Protein AF-A0A1B6I726-F1 (afdb_monomer)

Structure (mmCIF, N/CA/C/O backbone):
data_AF-A0A1B6I726-F1
#
_entry.id   AF-A0A1B6I726-F1
#
loop_
_atom_site.group_PDB
_atom_site.id
_atom_site.type_symbol
_atom_site.label_atom_id
_atom_site.label_alt_id
_atom_site.label_comp_id
_atom_site.label_asym_id
_atom_site.label_entity_id
_atom_site.label_seq_id
_atom_site.pdbx_PDB_ins_code
_atom_site.Cartn_x
_atom_site.Cartn_y
_atom_site.Cartn_z
_atom_site.occupancy
_atom_site.B_iso_or_equiv
_atom_site.auth_seq_id
_atom_site.auth_comp_id
_atom_site.auth_asym_id
_atom_site.auth_atom_id
_atom_site.pdbx_PDB_model_num
ATOM 1 N N . MET A 1 1 ? 13.422 53.613 -62.970 1.00 37.78 1 MET A N 1
ATOM 2 C CA . MET A 1 1 ? 13.928 52.302 -62.512 1.00 37.78 1 MET A CA 1
ATOM 3 C C . MET A 1 1 ? 12.951 51.238 -62.999 1.00 37.78 1 MET A C 1
ATOM 5 O O . MET A 1 1 ? 11.753 51.449 -62.898 1.00 37.78 1 MET A O 1
ATOM 9 N N . THR A 1 2 ? 13.475 50.198 -63.644 1.00 43.19 2 THR A N 1
ATOM 10 C CA . THR A 1 2 ? 12.812 49.002 -64.209 1.00 43.19 2 THR A CA 1
ATOM 11 C C . THR A 1 2 ? 12.162 48.097 -63.138 1.00 43.19 2 THR A C 1
ATOM 13 O O . THR A 1 2 ? 12.660 48.119 -62.015 1.00 43.19 2 THR A O 1
ATOM 16 N N . PRO A 1 3 ? 11.254 47.149 -63.476 1.00 47.97 3 PRO A N 1
ATOM 17 C CA . PRO A 1 3 ? 10.292 47.136 -64.588 1.00 47.97 3 PRO A CA 1
ATOM 18 C C . PRO A 1 3 ? 8.945 46.443 -64.160 1.00 47.97 3 PRO A C 1
ATOM 20 O O . PRO A 1 3 ? 8.501 46.706 -63.045 1.00 47.97 3 PRO A O 1
ATOM 23 N N . PRO A 1 4 ? 8.221 45.648 -64.987 1.00 51.38 4 PRO A N 1
ATOM 24 C CA . PRO A 1 4 ? 6.766 45.731 -65.125 1.00 51.38 4 PRO A CA 1
ATOM 25 C C . PRO A 1 4 ? 6.082 44.405 -64.698 1.00 51.38 4 PRO A C 1
ATOM 27 O O . PRO A 1 4 ? 6.749 43.408 -64.444 1.00 51.38 4 PRO A O 1
ATOM 30 N N . ASN A 1 5 ? 4.751 44.345 -64.674 1.00 36.31 5 ASN A N 1
ATOM 31 C CA . ASN A 1 5 ? 4.028 43.325 -65.447 1.00 36.31 5 ASN A CA 1
ATOM 32 C C . ASN A 1 5 ? 2.531 43.649 -65.505 1.00 36.31 5 ASN A C 1
ATOM 34 O O . ASN A 1 5 ? 1.903 43.982 -64.502 1.00 36.31 5 ASN A O 1
ATOM 38 N N . SER A 1 6 ? 1.991 43.562 -66.713 1.00 47.12 6 SER A N 1
ATOM 39 C CA . SER A 1 6 ? 0.571 43.661 -67.068 1.00 47.12 6 SER A CA 1
ATOM 40 C C . SER A 1 6 ? -0.028 42.227 -67.169 1.00 47.12 6 SER A C 1
ATOM 42 O O . SER A 1 6 ? 0.636 41.288 -66.737 1.00 47.12 6 SER A O 1
ATOM 44 N N . PRO A 1 7 ? -1.173 41.972 -67.839 1.00 55.28 7 PRO A N 1
ATOM 45 C CA . PRO A 1 7 ? -2.567 42.274 -67.473 1.00 55.28 7 PRO A CA 1
ATOM 46 C C . PRO A 1 7 ? -3.507 41.033 -67.636 1.00 55.28 7 PRO A C 1
ATOM 48 O O . PRO A 1 7 ? -3.041 39.917 -67.824 1.00 55.28 7 PRO A O 1
ATOM 51 N N . GLN A 1 8 ? -4.830 41.283 -67.662 1.00 33.53 8 GLN A N 1
ATOM 52 C CA . GLN A 1 8 ? -5.939 40.469 -68.226 1.00 33.53 8 GLN A CA 1
ATOM 53 C C . GLN A 1 8 ? -6.556 39.386 -67.319 1.00 33.53 8 GLN A C 1
ATOM 55 O O . GLN A 1 8 ? -5.941 38.385 -66.991 1.00 33.53 8 GLN A O 1
ATOM 60 N N . SER A 1 9 ? -7.745 39.622 -66.756 1.00 37.09 9 SER A N 1
ATOM 61 C CA . SER A 1 9 ? -9.095 39.576 -67.366 1.00 37.09 9 SER A CA 1
ATOM 62 C C . SER A 1 9 ? -9.774 38.224 -67.134 1.00 37.09 9 SER A C 1
ATOM 64 O O . SER A 1 9 ? -9.362 37.202 -67.661 1.00 37.09 9 SER A O 1
ATOM 66 N N . SER A 1 10 ? -10.835 38.293 -66.327 1.00 49.72 10 SER A N 1
ATOM 67 C CA . SER A 1 10 ? -12.138 37.631 -66.456 1.00 49.72 10 SER A CA 1
ATOM 68 C C . SER A 1 10 ? -12.229 36.396 -67.360 1.00 49.72 10 SER A C 1
ATOM 70 O O . SER A 1 10 ? -12.026 36.517 -68.561 1.00 49.72 10 SER A O 1
ATOM 72 N N . VAL A 1 11 ? -12.722 35.275 -66.818 1.00 36.88 11 VAL A N 1
ATOM 73 C CA . VAL A 1 11 ? -13.874 34.526 -67.365 1.00 36.88 11 VAL A CA 1
ATOM 74 C C . VAL A 1 11 ? -14.276 33.403 -66.394 1.00 36.88 11 VAL A C 1
ATOM 76 O O . VAL A 1 11 ? -13.484 32.557 -65.991 1.00 36.88 11 VAL A O 1
ATOM 79 N N . THR A 1 12 ? -15.550 33.434 -66.014 1.00 44.91 12 THR A N 1
ATOM 80 C CA . THR A 1 12 ? -16.319 32.379 -65.351 1.00 44.91 12 THR A CA 1
ATOM 81 C C . THR A 1 12 ? -16.358 31.108 -66.193 1.00 44.91 12 THR A C 1
ATOM 83 O O . THR A 1 12 ? -16.853 31.185 -67.303 1.00 44.91 12 THR A O 1
ATOM 86 N N . HIS A 1 13 ? -16.012 29.940 -65.641 1.00 35.59 13 HIS A N 1
ATOM 87 C CA . HIS A 1 13 ? -16.625 28.660 -66.029 1.00 35.59 13 HIS A CA 1
ATOM 88 C C . HIS A 1 13 ? -16.604 27.675 -64.846 1.00 35.59 13 HIS A C 1
ATOM 90 O O . HIS A 1 13 ? -15.553 27.346 -64.302 1.00 35.59 13 HIS A O 1
ATOM 96 N N . LYS A 1 14 ? -17.794 27.216 -64.438 1.00 43.97 14 LYS A N 1
ATOM 97 C CA . LYS A 1 14 ? -17.998 26.109 -63.492 1.00 43.97 14 LYS A CA 1
ATOM 98 C C . LYS A 1 14 ? -17.631 24.776 -64.159 1.00 43.97 14 LYS A C 1
ATOM 100 O O . LYS A 1 14 ? -18.095 24.549 -65.275 1.00 43.97 14 LYS A O 1
ATOM 105 N N . PRO A 1 15 ? -16.990 23.837 -63.448 1.00 42.06 15 PRO A N 1
ATOM 106 C CA . PRO A 1 15 ? -17.176 22.418 -63.698 1.00 42.06 15 PRO A CA 1
ATOM 107 C C . PRO A 1 15 ? -18.104 21.836 -62.628 1.00 42.06 15 PRO A C 1
ATOM 109 O O . PRO A 1 15 ? -17.822 21.862 -61.431 1.00 42.06 15 PRO A O 1
ATOM 112 N N . SER A 1 16 ? -19.241 21.325 -63.085 1.00 45.72 16 SER A N 1
ATOM 113 C CA . SER A 1 16 ? -20.146 20.471 -62.325 1.00 45.72 16 SER A CA 1
ATOM 114 C C . SER A 1 16 ? -19.428 19.160 -61.994 1.00 45.72 16 SER A C 1
ATOM 116 O O . SER A 1 16 ? -19.162 18.374 -62.900 1.00 45.72 16 SER A O 1
ATOM 118 N N . TYR A 1 17 ? -19.126 18.902 -60.722 1.00 35.41 17 TYR A N 1
ATOM 119 C CA . TYR A 1 17 ? -18.678 17.578 -60.287 1.00 35.41 17 TYR A CA 1
ATOM 120 C C . TYR A 1 17 ? -19.871 16.781 -59.768 1.00 35.41 17 TYR A C 1
ATOM 122 O O . TYR A 1 17 ? -20.591 17.199 -58.864 1.00 35.41 17 TYR A O 1
ATOM 130 N N . GLN A 1 18 ? -20.097 15.648 -60.426 1.00 46.81 18 GLN A N 1
ATOM 131 C CA . GLN A 1 18 ? -21.143 14.685 -60.129 1.00 46.81 18 GLN A CA 1
ATOM 132 C C . GLN A 1 18 ? -20.890 13.991 -58.785 1.00 46.81 18 GLN A C 1
ATOM 134 O O . GLN A 1 18 ? -19.772 13.562 -58.501 1.00 46.81 18 GLN A O 1
ATOM 139 N N . VAL A 1 19 ? -21.949 13.822 -57.990 1.00 36.44 19 VAL A N 1
ATOM 140 C CA . VAL A 1 19 ? -21.959 12.924 -56.829 1.00 36.44 19 VAL A CA 1
ATOM 141 C C . VAL A 1 19 ? -21.913 11.488 -57.343 1.00 36.44 19 VAL A C 1
ATOM 143 O O . VAL A 1 19 ? -22.854 11.015 -57.977 1.00 36.44 19 VAL A O 1
ATOM 146 N N . LYS A 1 20 ? -20.802 10.800 -57.081 1.00 40.94 20 LYS A N 1
ATOM 147 C CA . LYS A 1 20 ? -20.635 9.369 -57.338 1.00 40.94 20 LYS A CA 1
ATOM 148 C C . LYS A 1 20 ? -20.941 8.632 -56.037 1.00 40.94 20 LYS A C 1
ATOM 150 O O . LYS A 1 20 ? -20.183 8.714 -55.079 1.00 40.94 20 LYS A O 1
ATOM 155 N N . THR A 1 21 ? -22.099 7.988 -55.994 1.00 53.41 21 THR A N 1
ATOM 156 C CA . THR A 1 21 ? -22.581 7.184 -54.870 1.00 53.41 21 THR A CA 1
ATOM 157 C C . THR A 1 21 ? -21.784 5.882 -54.739 1.00 53.41 21 THR A C 1
ATOM 159 O O . THR A 1 21 ? -21.733 5.082 -55.671 1.00 53.41 21 THR A O 1
ATOM 162 N N . GLY A 1 22 ? -21.188 5.664 -53.561 1.00 37.38 22 GLY A N 1
ATOM 163 C CA . GLY A 1 22 ? -20.647 4.379 -53.098 1.00 37.38 22 GLY A CA 1
ATOM 164 C C . GLY A 1 22 ? -19.593 4.528 -51.987 1.00 37.38 22 GLY A C 1
ATOM 165 O O . GLY A 1 22 ? -18.959 5.577 -51.907 1.00 37.38 22 GLY A O 1
ATOM 166 N N . PRO A 1 23 ? -19.331 3.456 -51.216 1.00 42.22 23 PRO A N 1
ATOM 167 C CA . PRO A 1 23 ? -20.220 2.888 -50.202 1.00 42.22 23 PRO A CA 1
ATOM 168 C C . PRO A 1 23 ? -20.249 3.754 -48.922 1.00 42.22 23 PRO A C 1
ATOM 170 O O . PRO A 1 23 ? -19.353 4.552 -48.665 1.00 42.22 23 PRO A O 1
ATOM 173 N N . THR A 1 24 ? -21.295 3.604 -48.112 1.00 44.06 24 THR A N 1
ATOM 174 C CA . THR A 1 24 ? -21.454 4.265 -46.808 1.00 44.06 24 THR A CA 1
ATOM 175 C C . THR A 1 24 ? -20.263 3.972 -45.894 1.00 44.06 24 THR A C 1
ATOM 177 O O . THR A 1 24 ? -20.075 2.829 -45.476 1.00 44.06 24 THR A O 1
ATOM 180 N N . LEU A 1 25 ? -19.468 4.999 -45.594 1.00 44.50 25 LEU A N 1
ATOM 181 C CA . LEU A 1 25 ? -18.433 4.954 -44.568 1.00 44.50 25 LEU A CA 1
ATOM 182 C C . LEU A 1 25 ? -19.157 4.956 -43.216 1.00 44.50 25 LEU A C 1
ATOM 184 O O . LEU A 1 25 ? -19.893 5.879 -42.882 1.00 44.50 25 LEU A O 1
ATOM 188 N N . ASN A 1 26 ? -19.027 3.835 -42.526 1.00 49.59 26 ASN A N 1
ATOM 189 C CA . ASN A 1 26 ? -19.504 3.524 -41.191 1.00 49.59 26 ASN A CA 1
ATOM 190 C C . ASN A 1 26 ? -19.166 4.624 -40.167 1.00 49.59 26 ASN A C 1
ATOM 192 O O . ASN A 1 26 ? -18.107 4.619 -39.545 1.00 49.59 26 ASN A O 1
ATOM 196 N N . GLU A 1 27 ? -20.121 5.523 -39.936 1.00 42.84 27 GLU A N 1
ATOM 197 C CA . GLU A 1 27 ? -20.176 6.467 -38.811 1.00 42.84 27 GLU A CA 1
ATOM 198 C C . GLU A 1 27 ? -20.571 5.740 -37.508 1.00 42.84 27 GLU A C 1
ATOM 200 O O . GLU A 1 27 ? -21.513 6.112 -36.820 1.00 42.84 27 GLU A O 1
ATOM 205 N N . THR A 1 28 ? -19.900 4.630 -37.198 1.00 51.47 28 THR A N 1
ATOM 206 C CA . THR A 1 28 ? -20.121 3.872 -35.952 1.00 51.47 28 THR A CA 1
ATOM 207 C C . THR A 1 28 ? -18.836 3.676 -35.154 1.00 51.47 28 THR A C 1
ATOM 209 O O . THR A 1 28 ? -18.886 3.637 -33.932 1.00 51.47 28 THR A O 1
ATOM 212 N N . THR A 1 29 ? -17.667 3.677 -35.803 1.00 49.84 29 THR A N 1
ATOM 213 C CA . THR A 1 29 ? -16.393 3.378 -35.126 1.00 49.84 29 THR A CA 1
ATOM 214 C C . THR A 1 29 ? -15.925 4.490 -34.173 1.00 49.84 29 THR A C 1
ATOM 216 O O . THR A 1 29 ? -15.325 4.204 -33.146 1.00 49.84 29 THR A O 1
ATOM 219 N N . ILE A 1 30 ? -16.224 5.766 -34.447 1.00 53.31 30 ILE A N 1
ATOM 220 C CA . ILE A 1 30 ? -15.673 6.888 -33.653 1.00 53.31 30 ILE A CA 1
ATOM 221 C C . ILE A 1 30 ? -16.395 7.053 -32.301 1.00 53.31 30 ILE A C 1
ATOM 223 O O . ILE A 1 30 ? -15.789 7.472 -31.315 1.00 53.31 30 ILE A O 1
ATOM 227 N N . THR A 1 31 ? -17.682 6.711 -32.227 1.00 54.59 31 THR A N 1
ATOM 228 C CA . THR A 1 31 ? -18.471 6.775 -30.986 1.00 54.59 31 THR A CA 1
ATOM 229 C C . THR A 1 31 ? -18.165 5.624 -30.029 1.00 54.59 31 THR A C 1
ATOM 231 O O . THR A 1 31 ? -18.118 5.847 -28.821 1.00 54.59 31 THR A O 1
ATOM 234 N N . GLU A 1 32 ? -17.891 4.423 -30.548 1.00 53.28 32 GLU A N 1
ATOM 235 C CA . GLU A 1 32 ? -17.593 3.237 -29.731 1.00 53.28 32 GLU A CA 1
ATOM 236 C C . GLU A 1 32 ? -16.220 3.339 -29.034 1.00 53.28 32 GLU A C 1
ATOM 238 O O . GLU A 1 32 ? -16.108 3.006 -27.854 1.00 53.28 32 GLU A O 1
ATOM 243 N N . ASP A 1 33 ? -15.196 3.886 -29.704 1.00 55.94 33 ASP A N 1
ATOM 244 C CA . ASP A 1 33 ? -13.853 4.089 -29.127 1.00 55.94 33 ASP A CA 1
ATOM 245 C C . ASP A 1 33 ? -13.834 5.121 -27.978 1.00 55.94 33 ASP A C 1
ATOM 247 O O . ASP A 1 33 ? -13.140 4.945 -26.967 1.00 55.94 33 ASP A O 1
ATOM 251 N N . MET A 1 34 ? -14.623 6.196 -28.095 1.00 61.16 34 MET A N 1
ATOM 252 C CA . MET A 1 34 ? -14.731 7.231 -27.058 1.00 61.16 34 MET A CA 1
ATOM 253 C C . MET A 1 34 ? -15.479 6.707 -25.818 1.00 61.16 34 MET A C 1
ATOM 255 O O . MET A 1 34 ? -15.072 6.968 -24.682 1.00 61.16 34 MET A O 1
ATOM 259 N N . GLU A 1 35 ? -16.553 5.937 -26.021 1.00 62.62 35 GLU A N 1
ATOM 260 C CA . GLU A 1 35 ? -17.351 5.352 -24.938 1.00 62.62 35 GLU A CA 1
ATOM 261 C C . GLU A 1 35 ? -16.608 4.214 -24.218 1.00 62.62 35 GLU A C 1
ATOM 263 O O . GLU A 1 35 ? -16.651 4.126 -22.985 1.00 62.62 35 GLU A O 1
ATOM 268 N N . ALA A 1 36 ? -15.856 3.390 -24.958 1.00 65.06 36 ALA A N 1
ATOM 269 C CA . ALA A 1 36 ? -14.994 2.353 -24.394 1.00 65.06 36 ALA A CA 1
ATOM 270 C C . ALA A 1 36 ? -13.868 2.950 -23.536 1.00 65.06 36 ALA A C 1
ATOM 272 O O . ALA A 1 36 ? -13.643 2.488 -22.415 1.00 65.06 36 ALA A O 1
ATOM 273 N N . SER A 1 37 ? -13.223 4.022 -24.010 1.00 70.25 37 SER A N 1
ATOM 274 C CA . SER A 1 37 ? -12.184 4.740 -23.258 1.00 70.25 37 SER A CA 1
ATOM 275 C C . SER A 1 37 ? -12.733 5.333 -21.958 1.00 70.25 37 SER A C 1
ATOM 277 O O . SER A 1 37 ? -12.144 5.161 -20.891 1.00 70.25 37 SER A O 1
ATOM 279 N N . PHE A 1 38 ? -13.911 5.963 -22.011 1.00 64.56 38 PHE A N 1
ATOM 280 C CA . PHE A 1 38 ? -14.561 6.533 -20.829 1.00 64.56 38 PHE A CA 1
ATOM 281 C C . PHE A 1 38 ? -15.019 5.460 -19.828 1.00 64.56 38 PHE A C 1
ATOM 283 O O . PHE A 1 38 ? -14.894 5.632 -18.611 1.00 64.56 38 PHE A O 1
ATOM 290 N N . SER A 1 39 ? -15.520 4.329 -20.326 1.00 66.50 39 SER A N 1
ATOM 291 C CA . SER A 1 39 ? -15.901 3.181 -19.500 1.00 66.50 39 SER A CA 1
ATOM 292 C C . SER A 1 39 ? -14.681 2.554 -18.825 1.00 66.50 39 SER A C 1
ATOM 294 O O . SER A 1 39 ? -14.722 2.259 -17.630 1.00 66.50 39 SER A O 1
ATOM 296 N N . GLN A 1 40 ? -13.567 2.425 -19.549 1.00 75.12 40 GLN A N 1
ATOM 297 C CA . GLN A 1 40 ? -12.299 1.943 -19.008 1.00 75.12 40 GLN A CA 1
ATOM 298 C C . GLN A 1 40 ? -11.746 2.890 -17.936 1.00 75.12 40 GLN A C 1
ATOM 300 O O . GLN A 1 40 ? -11.358 2.431 -16.864 1.00 75.12 40 GLN A O 1
ATOM 305 N N . GLU A 1 41 ? -11.765 4.204 -18.168 1.00 73.31 41 GLU A N 1
ATOM 306 C CA . GLU A 1 41 ? -11.351 5.219 -17.191 1.00 73.31 41 GLU A CA 1
ATOM 307 C C . GLU A 1 41 ? -12.194 5.144 -15.906 1.00 73.31 41 GLU A C 1
ATOM 309 O O . GLU A 1 41 ? -11.658 5.126 -14.798 1.00 73.31 41 GLU A O 1
ATOM 314 N N . ARG A 1 42 ? -13.522 5.014 -16.038 1.00 69.19 42 ARG A N 1
ATOM 315 C CA . ARG A 1 42 ? -14.438 4.867 -14.897 1.00 69.19 42 ARG A CA 1
ATOM 316 C C . ARG A 1 42 ? -14.174 3.589 -14.104 1.00 69.19 42 ARG A C 1
ATOM 318 O O . ARG A 1 42 ? -14.161 3.642 -12.876 1.00 69.19 42 ARG A O 1
ATOM 325 N N . LEU A 1 43 ? -13.953 2.461 -14.779 1.00 74.69 43 LEU A N 1
ATOM 326 C CA . LEU A 1 43 ? -13.609 1.197 -14.123 1.00 74.69 43 LEU A CA 1
ATOM 327 C C . LEU A 1 43 ? -12.265 1.297 -13.390 1.00 74.69 43 LEU A C 1
ATOM 329 O O . LEU A 1 43 ? -12.156 0.844 -12.253 1.00 74.69 43 LEU A O 1
ATOM 333 N N . ARG A 1 44 ? -11.265 1.956 -13.991 1.00 76.62 44 ARG A N 1
ATOM 334 C CA . ARG A 1 44 ? -9.968 2.210 -13.345 1.00 76.62 44 ARG A CA 1
ATOM 335 C C . ARG A 1 44 ? -10.101 3.106 -12.121 1.00 76.62 44 ARG A C 1
ATOM 337 O O . ARG A 1 44 ? -9.483 2.820 -11.101 1.00 76.62 44 ARG A O 1
ATOM 344 N N . HIS A 1 45 ? -10.906 4.164 -12.201 1.00 80.06 45 HIS A N 1
ATOM 345 C CA . HIS A 1 45 ? -11.207 4.996 -11.040 1.00 80.06 45 HIS A CA 1
ATOM 346 C C . HIS A 1 45 ? -11.918 4.193 -9.951 1.00 80.06 45 HIS A C 1
ATOM 348 O O . HIS A 1 45 ? -11.488 4.251 -8.807 1.00 80.06 45 HIS A O 1
ATOM 354 N N . SER A 1 46 ? -12.916 3.380 -10.307 1.00 77.94 46 SER A N 1
ATOM 355 C CA . SER A 1 46 ? -13.632 2.521 -9.357 1.00 77.94 46 SER A CA 1
ATOM 356 C C . SER A 1 46 ? -12.701 1.543 -8.635 1.00 77.94 46 SER A C 1
ATOM 358 O O . SER A 1 46 ? -12.783 1.422 -7.417 1.00 77.94 46 SER A O 1
ATOM 360 N N . ALA A 1 47 ? -11.787 0.889 -9.358 1.00 85.94 47 ALA A N 1
ATOM 361 C CA . ALA A 1 47 ? -10.820 -0.039 -8.771 1.00 85.94 47 ALA A CA 1
ATOM 362 C C . ALA A 1 47 ? -9.825 0.674 -7.838 1.00 85.94 47 ALA A C 1
ATOM 364 O O . ALA A 1 47 ? -9.522 0.194 -6.748 1.00 85.94 47 ALA A O 1
ATOM 365 N N . LYS A 1 48 ? -9.352 1.866 -8.227 1.00 88.81 48 LYS A N 1
ATOM 366 C CA . LYS A 1 48 ? -8.489 2.683 -7.363 1.00 88.81 48 LYS A CA 1
ATOM 367 C C . LYS A 1 48 ? -9.211 3.155 -6.103 1.00 88.81 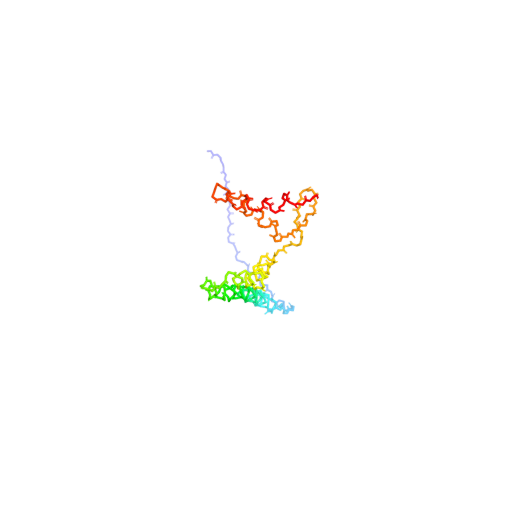48 LYS A C 1
ATOM 369 O O . LYS A 1 48 ? -8.604 3.172 -5.036 1.00 88.81 48 LYS A O 1
ATOM 374 N N . THR A 1 49 ? -10.487 3.522 -6.213 1.00 91.06 49 THR A N 1
ATOM 375 C CA . THR A 1 49 ? -11.315 3.893 -5.059 1.00 91.06 49 THR A CA 1
ATOM 376 C C . THR A 1 49 ? -11.467 2.721 -4.094 1.00 91.06 49 THR A C 1
ATOM 378 O O . THR A 1 49 ? -11.266 2.913 -2.900 1.00 91.06 49 THR A O 1
ATOM 381 N N . GLU A 1 50 ? -11.701 1.507 -4.596 1.00 93.56 50 GLU A N 1
ATOM 382 C CA . GLU A 1 50 ? -11.805 0.304 -3.761 1.00 93.56 50 GLU A CA 1
ATOM 383 C C . GLU A 1 50 ? -10.531 0.055 -2.936 1.00 93.56 50 GLU A C 1
ATOM 385 O O . GLU A 1 50 ? -10.605 -0.179 -1.730 1.00 93.56 50 GLU A O 1
ATOM 390 N N . LEU A 1 51 ? -9.346 0.184 -3.544 1.00 94.44 51 LEU A N 1
ATOM 391 C CA . LEU A 1 51 ? -8.074 0.035 -2.823 1.00 94.44 51 LEU A CA 1
ATOM 392 C C . LEU A 1 51 ? -7.919 1.071 -1.700 1.00 94.44 51 LEU A C 1
ATOM 394 O O . LEU A 1 51 ? -7.460 0.744 -0.602 1.00 94.44 51 LEU A O 1
ATOM 398 N N . VAL A 1 52 ? -8.322 2.318 -1.956 1.00 95.56 52 VAL A N 1
ATOM 399 C CA . VAL A 1 52 ? -8.287 3.394 -0.955 1.00 95.56 52 VAL A CA 1
ATOM 400 C C . VAL A 1 52 ? -9.291 3.135 0.171 1.00 95.56 52 VAL A C 1
ATOM 402 O O . VAL A 1 52 ? -8.949 3.327 1.341 1.00 95.56 52 VAL A O 1
ATOM 405 N N . ASP A 1 53 ? -10.488 2.643 -0.149 1.00 96.81 53 ASP A N 1
ATOM 406 C CA . ASP A 1 53 ? -11.512 2.295 0.840 1.00 96.81 53 ASP A CA 1
ATOM 407 C C . ASP A 1 53 ? -11.034 1.176 1.774 1.00 96.81 53 ASP A C 1
ATOM 409 O O . ASP A 1 53 ? -11.211 1.266 2.993 1.00 96.81 53 ASP A O 1
ATOM 413 N N . VAL A 1 54 ? -10.348 0.160 1.240 1.00 96.62 54 VAL A N 1
ATOM 414 C CA . VAL A 1 54 ? -9.758 -0.922 2.047 1.00 96.62 54 VAL A CA 1
ATOM 415 C C . VAL A 1 54 ? -8.699 -0.379 3.014 1.00 96.62 54 VAL A C 1
ATOM 417 O O . VAL A 1 54 ? -8.711 -0.725 4.199 1.00 96.62 54 VAL A O 1
ATOM 420 N N . VAL A 1 55 ? -7.811 0.508 2.550 1.00 97.25 55 VAL A N 1
ATOM 421 C CA . VAL A 1 55 ? -6.805 1.157 3.413 1.00 97.25 55 VAL A CA 1
ATOM 422 C C . VAL A 1 55 ? -7.477 2.007 4.496 1.00 97.25 55 VAL A C 1
ATOM 424 O O . VAL A 1 55 ? -7.102 1.922 5.667 1.00 97.25 55 VAL A O 1
ATOM 427 N N . SER A 1 56 ? -8.499 2.783 4.135 1.00 97.44 56 SER A N 1
ATOM 428 C CA . SER A 1 56 ? -9.270 3.619 5.063 1.00 97.44 56 SER A CA 1
ATOM 429 C C . SER A 1 56 ? -9.966 2.792 6.151 1.00 97.44 56 SER A C 1
ATOM 431 O O . SER A 1 56 ? -9.885 3.108 7.346 1.00 97.44 56 SER A O 1
ATOM 433 N N . ALA A 1 57 ? -10.591 1.677 5.768 1.00 96.31 57 ALA A N 1
ATOM 434 C CA . ALA A 1 57 ? -11.230 0.756 6.701 1.00 96.31 57 ALA A CA 1
ATOM 435 C C . ALA A 1 57 ? -10.208 0.117 7.655 1.00 96.31 57 ALA A C 1
ATOM 437 O O . ALA A 1 57 ? -10.437 0.071 8.869 1.00 96.31 57 ALA A O 1
ATOM 438 N N . ALA A 1 58 ? -9.054 -0.320 7.138 1.00 95.31 58 ALA A N 1
ATOM 439 C CA . ALA A 1 58 ? -7.969 -0.865 7.951 1.00 95.31 58 ALA A CA 1
ATOM 440 C C . ALA A 1 58 ? -7.409 0.174 8.941 1.00 95.31 58 ALA A C 1
ATOM 442 O O . ALA A 1 58 ? -7.193 -0.147 10.112 1.00 95.31 58 ALA A O 1
ATOM 443 N N . ALA A 1 59 ? -7.238 1.426 8.508 1.00 95.69 59 ALA A N 1
ATOM 444 C CA . ALA A 1 59 ? -6.786 2.521 9.363 1.00 95.69 59 ALA A CA 1
ATOM 445 C C . ALA A 1 59 ? -7.805 2.844 10.467 1.00 95.69 59 ALA A C 1
ATOM 447 O O . ALA A 1 59 ? -7.434 2.958 11.633 1.00 95.69 59 ALA A O 1
ATOM 448 N N . THR A 1 60 ? -9.095 2.911 10.130 1.00 95.56 60 THR A N 1
ATOM 449 C CA . THR A 1 60 ? -10.173 3.134 11.108 1.00 95.56 60 THR A CA 1
ATOM 450 C C . THR A 1 60 ? -10.212 2.013 12.145 1.00 95.56 60 THR A C 1
ATOM 452 O O . THR A 1 60 ? -10.316 2.267 13.349 1.00 95.56 60 THR A O 1
ATOM 455 N N . LYS A 1 61 ? -10.049 0.762 11.696 1.00 92.62 61 LYS A N 1
ATOM 456 C CA . LYS A 1 61 ? -9.928 -0.392 12.587 1.00 92.62 61 LYS A CA 1
ATOM 457 C C . LYS A 1 61 ? -8.729 -0.239 13.521 1.00 92.62 61 LYS A C 1
ATOM 459 O O . LYS A 1 61 ? -8.890 -0.443 14.719 1.00 92.62 61 LYS A O 1
ATOM 464 N N . LEU A 1 62 ? -7.566 0.173 13.019 1.00 93.50 62 LEU A N 1
ATOM 465 C CA . LEU A 1 62 ? -6.370 0.385 13.840 1.00 93.50 62 LEU A CA 1
ATOM 466 C C . LEU A 1 62 ? -6.575 1.496 14.878 1.00 93.50 62 LEU A C 1
ATOM 468 O O . LEU A 1 62 ? -6.278 1.289 16.053 1.00 93.50 62 LEU A O 1
ATOM 472 N N . ILE A 1 63 ? -7.152 2.632 14.478 1.00 93.38 63 ILE A N 1
ATOM 473 C CA . ILE A 1 63 ? -7.455 3.757 15.377 1.00 93.38 63 ILE A CA 1
ATOM 474 C C . ILE A 1 63 ? -8.382 3.310 16.511 1.00 93.38 63 ILE A C 1
ATOM 476 O O . ILE A 1 63 ? -8.135 3.650 17.665 1.00 93.38 63 ILE A O 1
ATOM 480 N N . SER A 1 64 ? -9.391 2.481 16.218 1.00 90.75 64 SER A N 1
ATOM 481 C CA . SER A 1 64 ? -10.292 1.945 17.251 1.00 90.75 64 SER A CA 1
ATOM 482 C C . SER A 1 64 ? -9.578 1.096 18.314 1.00 90.75 64 SER A C 1
ATOM 484 O O . SER A 1 64 ? -10.063 0.982 19.435 1.00 90.75 64 SER A O 1
ATOM 486 N N . GLN A 1 65 ? -8.426 0.508 17.971 1.00 87.25 65 GLN A N 1
ATOM 487 C CA . GLN A 1 65 ? -7.641 -0.356 18.855 1.00 87.25 65 GLN A CA 1
ATOM 488 C C . GLN A 1 65 ? -6.467 0.373 19.517 1.00 87.25 65 GLN A C 1
ATOM 490 O O . GLN A 1 65 ? -5.836 -0.195 20.403 1.00 87.25 65 GLN A O 1
ATOM 495 N N . VAL A 1 66 ? -6.168 1.618 19.127 1.00 85.38 66 VAL A N 1
ATOM 496 C CA . VAL A 1 66 ? -4.976 2.345 19.599 1.00 85.38 66 VAL A CA 1
ATOM 497 C C . VAL A 1 66 ? -5.021 2.653 21.098 1.00 85.38 66 VAL A C 1
ATOM 499 O O . VAL A 1 66 ? -3.984 2.802 21.734 1.00 85.38 66 VAL A O 1
ATOM 502 N N . SER A 1 67 ? -6.223 2.730 21.672 1.00 83.19 67 SER A N 1
ATOM 503 C CA . SER A 1 67 ? -6.434 2.884 23.117 1.00 83.19 67 SER A CA 1
ATOM 504 C C . SER A 1 67 ? -6.388 1.554 23.881 1.00 83.19 67 SER A C 1
ATOM 506 O O . SER A 1 67 ? -6.464 1.554 25.108 1.00 83.19 67 SER A O 1
ATOM 508 N N . GLY A 1 68 ? -6.311 0.427 23.171 1.00 77.19 68 GLY A N 1
ATOM 509 C CA . GLY A 1 68 ? -6.215 -0.917 23.728 1.00 77.19 68 GLY A CA 1
ATOM 510 C C . GLY A 1 68 ? -4.766 -1.389 23.922 1.00 77.19 68 GLY A C 1
ATOM 511 O O . GLY A 1 68 ? -3.820 -0.620 23.756 1.00 77.19 68 GLY A O 1
ATOM 512 N N . PRO A 1 69 ? -4.563 -2.667 24.287 1.00 81.00 69 PRO A N 1
ATOM 513 C CA . PRO A 1 69 ? -3.231 -3.251 24.426 1.00 81.00 69 PRO A CA 1
ATOM 514 C C . PRO A 1 69 ? -2.457 -3.250 23.097 1.00 81.00 69 PRO A C 1
ATOM 516 O O . PRO A 1 69 ? -2.996 -3.592 22.044 1.00 81.00 69 PRO A O 1
ATOM 519 N N . THR A 1 70 ? -1.160 -2.932 23.163 1.00 79.81 70 THR A N 1
ATOM 520 C CA . THR A 1 70 ? -0.246 -2.799 22.010 1.00 79.81 70 THR A CA 1
ATOM 521 C C . THR A 1 70 ? -0.230 -4.020 21.082 1.00 79.81 70 THR A C 1
ATOM 523 O O . THR A 1 70 ? -0.043 -3.871 19.877 1.00 79.81 70 THR A O 1
ATOM 526 N N . GLU A 1 71 ? -0.468 -5.220 21.618 1.00 79.25 71 GLU A N 1
ATOM 527 C CA . GLU A 1 71 ? -0.529 -6.474 20.854 1.00 79.25 71 GLU A CA 1
ATOM 528 C C . GLU A 1 71 ? -1.676 -6.497 19.826 1.00 79.25 71 GLU A C 1
ATOM 530 O O . GLU A 1 71 ? -1.534 -7.039 18.730 1.00 79.25 71 GLU A O 1
ATOM 535 N N . LEU A 1 72 ? -2.801 -5.840 20.127 1.00 83.75 72 LEU A N 1
ATOM 536 C CA . LEU A 1 72 ? -3.912 -5.718 19.180 1.00 83.75 72 LEU A CA 1
ATOM 537 C C . LEU A 1 72 ? -3.584 -4.729 18.061 1.00 83.75 72 LEU A C 1
ATOM 539 O O . LEU A 1 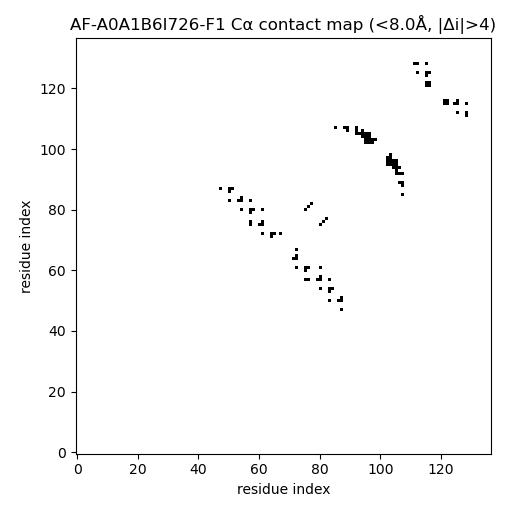72 ? -3.942 -4.961 16.906 1.00 83.75 72 LEU A O 1
ATOM 543 N N . VAL A 1 73 ? -2.864 -3.652 18.380 1.00 90.38 73 VAL A N 1
ATOM 544 C CA . VAL A 1 73 ? -2.448 -2.643 17.396 1.00 90.38 73 VAL A CA 1
ATOM 545 C C . VAL A 1 73 ? -1.475 -3.246 16.385 1.00 90.38 73 VAL A C 1
ATOM 547 O O . VAL A 1 73 ? -1.675 -3.091 15.180 1.00 90.38 73 VAL A O 1
ATOM 550 N N . SER A 1 74 ? -0.455 -3.973 16.852 1.00 90.94 74 SER A N 1
ATOM 551 C CA . SER A 1 74 ? 0.508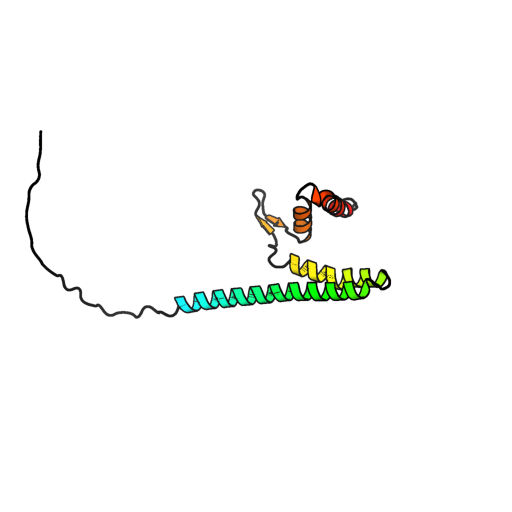 -4.641 15.968 1.00 90.94 74 SER A CA 1
ATOM 552 C C . SER A 1 74 ? -0.154 -5.731 15.125 1.00 90.94 74 SER A C 1
ATOM 554 O O . SER A 1 74 ? 0.097 -5.809 13.922 1.00 90.94 74 SER A O 1
ATOM 556 N N . SER A 1 75 ? -1.059 -6.518 15.714 1.00 92.69 75 SER A N 1
ATOM 557 C CA . SER A 1 75 ? -1.824 -7.534 14.989 1.00 92.69 75 SER A CA 1
ATOM 558 C C . SER A 1 75 ? -2.663 -6.924 13.862 1.00 92.69 75 SER A C 1
ATOM 560 O O . SER A 1 75 ? -2.587 -7.383 12.721 1.00 92.69 75 SER A O 1
ATOM 562 N N . VAL A 1 76 ? -3.417 -5.851 14.128 1.00 93.00 76 VAL A N 1
ATOM 563 C CA . VAL A 1 76 ? -4.230 -5.171 13.103 1.00 93.00 76 VAL A CA 1
ATOM 564 C C . VAL A 1 76 ? -3.354 -4.523 12.029 1.00 93.00 76 VAL A C 1
ATOM 566 O O . VAL A 1 76 ? -3.683 -4.613 10.845 1.00 93.00 76 VAL A O 1
ATOM 569 N N . ALA A 1 77 ? -2.229 -3.915 12.413 1.00 93.94 77 ALA A N 1
ATOM 570 C CA . ALA A 1 77 ? -1.291 -3.337 11.459 1.00 93.94 77 ALA A CA 1
AT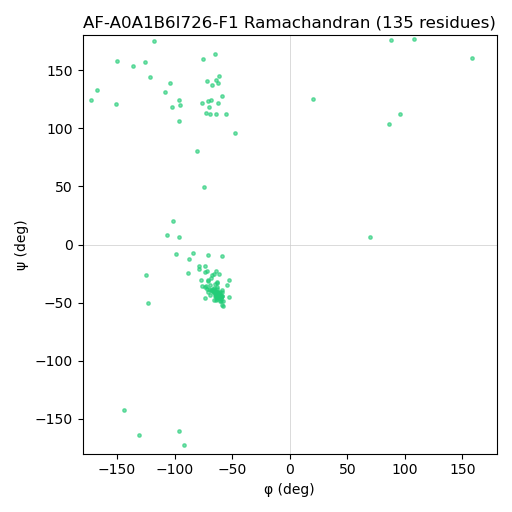OM 571 C C . ALA A 1 77 ? -0.780 -4.397 10.470 1.00 93.94 77 ALA A C 1
ATOM 573 O O . ALA A 1 77 ? -0.918 -4.223 9.261 1.00 93.94 77 ALA A O 1
ATOM 574 N N . LEU A 1 78 ? -0.268 -5.522 10.977 1.00 95.19 78 LEU A N 1
ATOM 575 C CA . LEU A 1 78 ? 0.332 -6.571 10.149 1.00 95.19 78 LEU A CA 1
ATOM 576 C C . LEU A 1 78 ? -0.699 -7.372 9.344 1.00 95.19 78 LEU A C 1
ATOM 578 O O . LEU A 1 78 ? -0.413 -7.768 8.218 1.00 95.19 78 LEU A O 1
ATOM 582 N N . SER A 1 79 ? -1.889 -7.610 9.899 1.00 95.25 79 SER A N 1
ATOM 583 C CA . SER A 1 79 ? -2.908 -8.459 9.262 1.00 95.25 79 SER A CA 1
ATOM 584 C C . SER A 1 79 ? -3.849 -7.719 8.312 1.00 95.25 79 SER A C 1
ATOM 586 O O . SER A 1 79 ? -4.408 -8.351 7.420 1.00 95.25 79 SER A O 1
ATOM 588 N N . ALA A 1 80 ? -4.044 -6.408 8.486 1.00 94.81 80 ALA A N 1
ATOM 589 C CA . ALA A 1 80 ? -4.998 -5.637 7.687 1.00 94.81 80 ALA A CA 1
ATOM 590 C C . ALA A 1 80 ? -4.350 -4.451 6.970 1.00 94.81 80 ALA A C 1
ATOM 592 O O . ALA A 1 80 ? -4.517 -4.303 5.761 1.00 94.81 80 ALA A O 1
ATOM 593 N N . LEU A 1 81 ? -3.594 -3.614 7.686 1.00 95.75 81 LEU A N 1
ATOM 594 C CA . LEU A 1 81 ? -3.064 -2.382 7.102 1.00 95.75 81 LEU A CA 1
ATOM 595 C C . LEU A 1 81 ? -1.907 -2.651 6.128 1.00 95.75 81 LEU A C 1
ATOM 597 O O . LEU A 1 81 ? -1.908 -2.112 5.024 1.00 95.75 81 LEU A O 1
ATOM 601 N N . CYS A 1 82 ? -0.945 -3.500 6.501 1.00 95.81 82 CYS A N 1
ATOM 602 C CA . CYS A 1 82 ? 0.205 -3.818 5.653 1.00 95.81 82 CYS A CA 1
ATOM 603 C C . CYS A 1 82 ? -0.207 -4.458 4.311 1.00 95.81 82 CYS A C 1
ATOM 605 O O . CYS A 1 82 ? 0.233 -3.952 3.278 1.00 95.81 82 CYS A O 1
ATOM 607 N N . PRO A 1 83 ? -1.081 -5.487 4.263 1.00 97.25 83 PRO A N 1
ATOM 608 C CA . PRO A 1 83 ? -1.550 -6.046 2.994 1.00 97.25 83 PRO A CA 1
ATOM 609 C C . PRO A 1 83 ? -2.349 -5.047 2.145 1.00 97.25 83 PRO A C 1
ATOM 611 O O . PRO A 1 83 ? -2.211 -5.041 0.921 1.00 97.25 83 PRO A O 1
ATOM 614 N N . ALA A 1 84 ? -3.151 -4.178 2.774 1.00 96.44 84 ALA A N 1
ATOM 615 C CA . ALA A 1 84 ? -3.907 -3.141 2.072 1.00 96.44 84 ALA A CA 1
ATOM 616 C C . ALA A 1 84 ? -2.977 -2.121 1.395 1.00 96.44 84 ALA A C 1
ATOM 618 O O . ALA A 1 84 ? -3.121 -1.840 0.207 1.00 96.44 84 ALA A O 1
ATOM 619 N N . LEU A 1 85 ? -1.972 -1.625 2.125 1.00 96.25 85 LEU A N 1
ATOM 620 C CA . LEU A 1 85 ? -0.960 -0.716 1.583 1.00 96.25 85 LEU A CA 1
ATOM 621 C C . LEU A 1 85 ? -0.113 -1.384 0.498 1.00 96.25 85 LEU A C 1
ATOM 623 O O . LEU A 1 85 ? 0.167 -0.760 -0.522 1.00 96.25 85 LEU A O 1
ATOM 627 N N . TYR A 1 86 ? 0.270 -2.649 0.687 1.00 95.81 86 TYR A N 1
ATOM 628 C CA . TYR A 1 86 ? 1.015 -3.398 -0.322 1.00 95.81 86 TYR A CA 1
ATOM 629 C C . TYR A 1 86 ? 0.209 -3.542 -1.615 1.00 95.81 86 TYR A C 1
ATOM 631 O O . TYR A 1 86 ? 0.749 -3.320 -2.695 1.00 95.81 86 TYR A O 1
ATOM 639 N N . SER A 1 87 ? -1.085 -3.853 -1.511 1.00 95.62 87 SER A N 1
ATOM 640 C CA . SER A 1 87 ? -1.980 -3.963 -2.669 1.00 95.62 87 SER A CA 1
ATOM 641 C C . SER A 1 87 ? -2.131 -2.622 -3.387 1.00 95.62 87 SER A C 1
ATOM 643 O O . SER A 1 87 ? -2.033 -2.571 -4.609 1.00 95.62 87 SER A O 1
ATOM 645 N N . LEU A 1 88 ? -2.277 -1.528 -2.632 1.00 95.31 88 LEU A N 1
ATOM 646 C CA . LEU A 1 88 ? -2.340 -0.175 -3.185 1.00 95.31 88 LEU A CA 1
ATOM 647 C C . LEU A 1 88 ? -1.045 0.217 -3.915 1.00 95.31 88 LEU A C 1
ATOM 649 O O . LEU A 1 88 ? -1.104 0.757 -5.012 1.00 95.31 88 LEU A O 1
ATOM 653 N N . LEU A 1 89 ? 0.122 -0.055 -3.325 1.00 94.31 89 LEU A N 1
ATOM 654 C CA . LEU A 1 89 ? 1.425 0.269 -3.923 1.00 94.31 89 LEU A CA 1
ATOM 655 C C . LEU A 1 89 ? 1.798 -0.655 -5.090 1.00 94.31 89 LEU A C 1
ATOM 657 O O . LEU A 1 89 ? 2.611 -0.283 -5.933 1.00 94.31 89 LEU A O 1
ATOM 661 N N . SER A 1 90 ? 1.224 -1.856 -5.129 1.00 94.62 90 SER A N 1
ATOM 662 C CA . SER A 1 90 ? 1.389 -2.794 -6.241 1.00 94.62 90 SER A CA 1
ATOM 663 C C . SER A 1 90 ? 0.503 -2.437 -7.438 1.00 94.62 90 SER A C 1
ATOM 665 O O . SER A 1 90 ? 0.803 -2.858 -8.556 1.00 94.62 90 SER A O 1
ATOM 667 N N . ASP A 1 91 ? -0.574 -1.667 -7.240 1.00 93.62 91 ASP A N 1
ATOM 668 C CA . ASP A 1 91 ? -1.471 -1.263 -8.325 1.00 93.62 91 ASP A CA 1
ATOM 669 C C . ASP A 1 91 ? -0.735 -0.416 -9.371 1.00 93.62 91 ASP A C 1
ATOM 671 O O . ASP A 1 91 ? -0.149 0.627 -9.082 1.00 93.62 91 ASP A O 1
ATOM 675 N N . GLY A 1 92 ? -0.752 -0.883 -10.620 1.00 89.69 92 GLY A N 1
ATOM 676 C CA . GLY A 1 92 ? -0.059 -0.226 -11.728 1.00 89.69 92 GLY A CA 1
ATOM 677 C C . GLY A 1 92 ? 1.472 -0.297 -11.668 1.00 89.69 92 GLY A C 1
ATOM 678 O O . GLY A 1 92 ? 2.131 0.309 -12.519 1.00 89.69 92 GLY A O 1
ATOM 679 N N . LEU A 1 93 ? 2.048 -1.042 -10.719 1.00 92.94 93 LEU A N 1
ATOM 680 C CA . LEU A 1 93 ? 3.485 -1.264 -10.657 1.00 92.94 93 LEU A CA 1
ATOM 681 C C . LEU A 1 93 ? 3.909 -2.169 -11.820 1.00 92.94 93 LEU A C 1
ATOM 683 O O . LEU A 1 93 ? 3.476 -3.316 -11.936 1.00 92.94 93 LEU A O 1
ATOM 687 N N . LYS A 1 94 ? 4.768 -1.655 -12.704 1.00 93.62 94 LYS A N 1
ATOM 688 C CA . LYS A 1 94 ? 5.368 -2.482 -13.760 1.00 93.62 94 LYS A CA 1
ATOM 689 C C . LYS A 1 94 ? 6.247 -3.562 -13.124 1.00 93.62 94 LYS A C 1
ATOM 691 O O . LYS A 1 94 ? 6.949 -3.217 -12.180 1.00 93.62 94 LYS A O 1
ATOM 696 N N . PRO A 1 95 ? 6.272 -4.803 -13.644 1.00 91.31 95 PRO A N 1
ATOM 697 C CA . PRO A 1 95 ? 7.108 -5.878 -13.100 1.00 91.31 95 PRO A CA 1
ATOM 698 C C . PRO A 1 95 ? 8.606 -5.634 -13.325 1.00 91.31 95 PRO A C 1
ATOM 700 O O . PRO A 1 95 ? 9.430 -6.061 -12.520 1.00 91.31 95 PRO A O 1
ATOM 703 N N . SER A 1 96 ? 8.951 -4.912 -14.393 1.00 93.56 96 SER A N 1
ATOM 704 C CA . SER A 1 96 ? 10.312 -4.493 -14.704 1.00 93.56 96 SER A CA 1
ATOM 705 C C . SER A 1 96 ? 10.366 -3.031 -15.149 1.00 93.56 96 SER A C 1
ATOM 707 O O . SER A 1 96 ? 9.386 -2.471 -15.657 1.00 93.56 96 SER A O 1
ATOM 709 N N . LEU A 1 97 ? 11.519 -2.403 -14.925 1.00 90.94 97 LEU A N 1
ATOM 710 C CA . LEU A 1 97 ? 11.862 -1.089 -15.457 1.00 90.94 97 LEU A CA 1
ATOM 711 C C . LEU A 1 97 ? 12.918 -1.264 -16.543 1.00 90.94 97 LEU A C 1
ATOM 713 O O . LEU A 1 97 ? 13.927 -1.932 -16.321 1.00 90.94 97 LEU A O 1
ATOM 717 N N . ASP A 1 98 ? 12.680 -0.629 -17.684 1.00 93.00 98 ASP A N 1
ATOM 718 C CA . ASP A 1 98 ? 13.642 -0.570 -18.778 1.00 93.00 98 ASP A CA 1
ATOM 719 C C . ASP A 1 98 ? 14.738 0.438 -18.414 1.00 93.00 98 ASP A C 1
ATOM 721 O O . ASP A 1 98 ? 14.463 1.608 -18.114 1.00 93.00 98 ASP A O 1
ATOM 725 N N . THR A 1 99 ? 15.980 -0.032 -18.382 1.00 91.38 99 THR A N 1
ATOM 726 C CA . THR A 1 99 ? 17.155 0.789 -18.098 1.00 91.38 99 THR A CA 1
ATOM 727 C C . THR A 1 99 ? 18.172 0.619 -19.221 1.00 91.38 99 THR A C 1
ATOM 729 O O . THR A 1 99 ? 18.210 -0.429 -19.867 1.00 91.38 99 THR A O 1
ATOM 732 N N . PRO A 1 100 ? 19.088 1.585 -19.428 1.00 93.00 100 PRO A N 1
ATOM 733 C CA . PRO A 1 100 ? 20.162 1.437 -20.414 1.00 93.00 100 PRO A CA 1
ATOM 734 C C . PRO A 1 100 ? 21.087 0.229 -20.165 1.00 93.00 100 PRO A C 1
ATOM 736 O O . PRO A 1 100 ? 21.908 -0.089 -21.022 1.00 93.00 100 PRO A O 1
ATOM 739 N N . PHE A 1 101 ? 20.968 -0.442 -19.013 1.00 93.50 101 PHE A N 1
ATOM 740 C CA . PHE A 1 101 ? 21.726 -1.639 -18.646 1.00 93.50 101 PHE A CA 1
ATOM 741 C C . PHE A 1 101 ? 20.886 -2.930 -18.694 1.00 93.50 101 PHE A C 1
ATOM 743 O O . PHE A 1 101 ? 21.374 -3.983 -18.286 1.00 93.50 101 PHE A O 1
ATOM 750 N N . GLY A 1 102 ? 19.652 -2.862 -19.206 1.00 92.50 102 GLY A N 1
ATOM 751 C CA . GLY A 1 102 ? 18.700 -3.970 -19.279 1.00 92.50 102 GLY A CA 1
ATOM 752 C C . GLY A 1 102 ? 17.533 -3.840 -18.297 1.00 92.50 102 GLY A C 1
ATOM 753 O O . GLY A 1 102 ? 17.468 -2.904 -17.495 1.00 92.50 102 GLY A O 1
ATOM 754 N N . ASP A 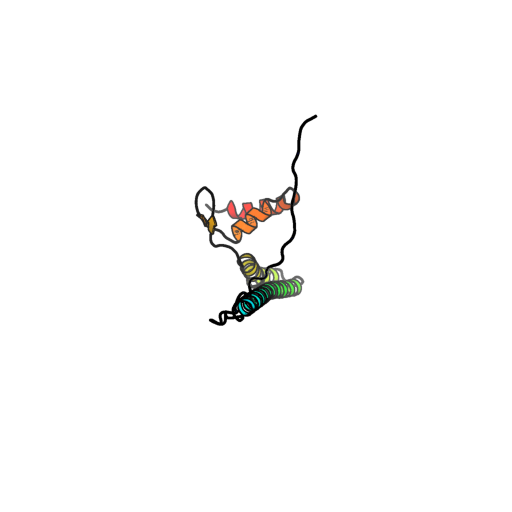1 103 ? 16.608 -4.794 -18.372 1.00 92.62 103 ASP A N 1
ATOM 755 C CA . ASP A 1 103 ? 15.431 -4.835 -17.507 1.00 92.62 103 ASP A CA 1
ATOM 756 C C . ASP A 1 103 ? 15.826 -5.143 -16.062 1.00 92.62 103 ASP A C 1
ATOM 758 O O . ASP A 1 103 ? 16.440 -6.173 -15.7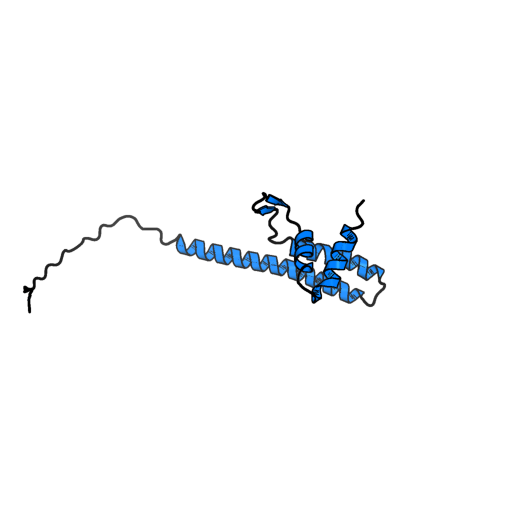67 1.00 92.62 103 ASP A O 1
ATOM 762 N N . ILE A 1 104 ? 15.422 -4.268 -15.146 1.00 92.44 104 ILE A N 1
ATOM 763 C CA . ILE A 1 104 ? 15.543 -4.511 -13.708 1.00 92.44 104 ILE A CA 1
ATOM 764 C C . ILE A 1 104 ? 14.177 -4.865 -13.137 1.00 92.44 104 ILE A C 1
ATOM 766 O O . ILE A 1 104 ? 13.174 -4.247 -13.493 1.00 92.44 104 ILE A O 1
ATOM 770 N N . ASN A 1 105 ? 14.132 -5.840 -12.229 1.00 92.00 105 ASN A N 1
ATOM 771 C CA . ASN A 1 105 ? 12.907 -6.139 -11.494 1.00 92.00 105 ASN A CA 1
ATOM 772 C C . ASN A 1 105 ? 12.482 -4.920 -10.679 1.00 92.00 105 ASN A C 1
ATOM 774 O O . ASN A 1 105 ? 13.323 -4.179 -10.164 1.00 92.00 105 ASN A O 1
ATOM 778 N N . ASN A 1 106 ? 11.175 -4.742 -10.569 1.00 93.25 106 ASN A N 1
ATOM 779 C CA . ASN A 1 106 ? 10.566 -3.666 -9.816 1.00 93.25 106 ASN A CA 1
ATOM 780 C C . ASN A 1 106 ? 9.665 -4.244 -8.725 1.00 93.25 106 ASN A C 1
ATOM 782 O O . ASN A 1 106 ? 9.008 -5.270 -8.905 1.00 93.25 106 ASN A O 1
ATOM 786 N N . SER A 1 107 ? 9.632 -3.580 -7.580 1.00 94.50 107 SER A N 1
ATOM 787 C CA . SER A 1 107 ? 8.929 -4.051 -6.397 1.00 94.50 107 SER A CA 1
ATOM 788 C C . SER A 1 107 ? 8.448 -2.877 -5.560 1.00 94.50 107 SER A C 1
ATOM 790 O O . SER A 1 107 ? 8.997 -1.776 -5.615 1.00 94.50 107 SER A O 1
ATOM 792 N N . VAL A 1 108 ? 7.4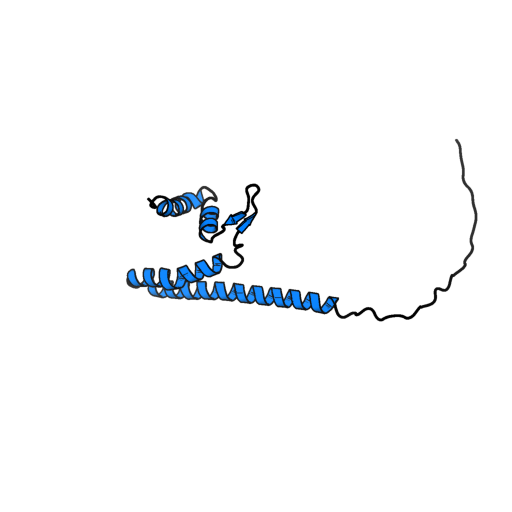38 -3.131 -4.728 1.00 94.25 108 VAL A N 1
ATOM 793 C CA . VAL A 1 108 ? 6.956 -2.152 -3.745 1.00 94.25 108 VAL A CA 1
ATOM 794 C C . VAL A 1 108 ? 8.098 -1.665 -2.847 1.00 94.25 108 VAL A C 1
ATOM 796 O O . VAL A 1 108 ? 8.147 -0.487 -2.506 1.00 94.25 108 VAL A O 1
ATOM 799 N N . TRP A 1 109 ? 9.055 -2.537 -2.512 1.00 91.62 109 TRP A N 1
ATOM 800 C CA . TRP A 1 109 ? 10.223 -2.164 -1.714 1.00 91.62 109 TRP A CA 1
ATOM 801 C C . TRP A 1 109 ? 11.100 -1.114 -2.408 1.00 91.62 109 TRP A C 1
ATOM 803 O O . TRP A 1 109 ? 11.447 -0.112 -1.792 1.00 91.62 109 TRP A O 1
ATOM 813 N N . GLN A 1 110 ? 11.367 -1.267 -3.708 1.00 91.94 110 GLN A N 1
ATOM 814 C CA . GLN A 1 110 ? 12.128 -0.270 -4.473 1.00 91.94 110 GLN A CA 1
ATOM 815 C C . GLN A 1 110 ? 11.409 1.087 -4.543 1.00 91.94 110 GLN A C 1
ATOM 817 O O . GLN A 1 110 ? 12.059 2.131 -4.514 1.00 91.94 110 GLN A O 1
ATOM 822 N N . VAL A 1 111 ? 10.069 1.102 -4.577 1.00 92.00 111 VAL A N 1
ATOM 823 C CA . VAL A 1 111 ? 9.282 2.348 -4.480 1.00 92.00 111 VAL A CA 1
ATOM 824 C C . VAL A 1 111 ? 9.478 3.017 -3.116 1.00 92.00 111 VAL A C 1
ATOM 826 O O . VAL A 1 111 ? 9.643 4.239 -3.045 1.00 92.00 111 VAL A O 1
ATOM 829 N N . VAL A 1 112 ? 9.495 2.233 -2.034 1.00 91.25 112 VAL A N 1
ATOM 830 C CA . VAL A 1 112 ? 9.761 2.726 -0.672 1.00 91.25 112 VAL A CA 1
ATOM 831 C C . VAL A 1 112 ? 11.177 3.300 -0.574 1.00 91.25 112 VAL A C 1
ATOM 833 O O . VAL A 1 112 ? 11.341 4.426 -0.100 1.00 91.25 112 VAL A O 1
ATOM 836 N N . GLU A 1 113 ? 12.181 2.584 -1.084 1.00 88.69 113 GLU A N 1
ATOM 837 C CA . GLU A 1 113 ? 13.575 3.040 -1.128 1.00 88.69 113 GLU A CA 1
ATOM 838 C C . GLU A 1 113 ? 13.723 4.355 -1.897 1.00 88.69 113 GLU A C 1
ATOM 840 O O . GLU A 1 113 ? 14.317 5.307 -1.389 1.00 88.69 113 GLU A O 1
ATOM 845 N N . ALA A 1 114 ? 13.141 4.445 -3.095 1.00 87.94 114 ALA A N 1
ATOM 846 C CA . ALA A 1 114 ? 13.204 5.650 -3.918 1.00 87.94 114 ALA A CA 1
ATOM 847 C C . ALA A 1 114 ? 12.517 6.851 -3.243 1.00 87.94 114 ALA A C 1
ATOM 849 O O . ALA A 1 114 ? 13.017 7.975 -3.310 1.00 87.94 114 ALA A O 1
ATOM 850 N N . SER A 1 115 ? 11.398 6.620 -2.552 1.00 87.06 115 SER A N 1
ATOM 851 C CA . SER A 1 115 ? 10.657 7.670 -1.838 1.00 87.06 115 SER A CA 1
ATOM 852 C C . SER A 1 115 ? 11.420 8.184 -0.612 1.00 87.06 115 SER A C 1
ATOM 854 O O . SER A 1 115 ? 11.388 9.375 -0.306 1.00 87.06 115 SER A O 1
ATOM 856 N N . ALA A 1 116 ? 12.151 7.305 0.078 1.00 85.88 116 ALA A N 1
ATOM 857 C CA . ALA A 1 116 ? 12.933 7.663 1.257 1.00 85.88 116 ALA A CA 1
ATOM 858 C C . ALA A 1 116 ? 14.192 8.489 0.929 1.00 85.88 116 ALA A C 1
ATOM 860 O O . ALA A 1 116 ? 14.669 9.242 1.781 1.00 85.88 116 ALA A O 1
ATOM 861 N N . GLN A 1 117 ? 14.709 8.418 -0.303 1.00 81.25 117 GLN A N 1
ATOM 862 C CA . GLN A 1 117 ? 15.879 9.192 -0.747 1.00 81.25 117 GLN A CA 1
ATOM 863 C C . GLN A 1 117 ? 15.602 10.702 -0.921 1.00 81.25 117 GLN A C 1
ATOM 865 O O . GLN A 1 117 ? 16.538 11.483 -1.106 1.00 81.25 117 GLN A O 1
ATOM 870 N N . GLN A 1 118 ? 14.342 11.149 -0.849 1.00 73.50 118 GLN A N 1
ATOM 871 C CA . GLN A 1 118 ? 13.959 12.533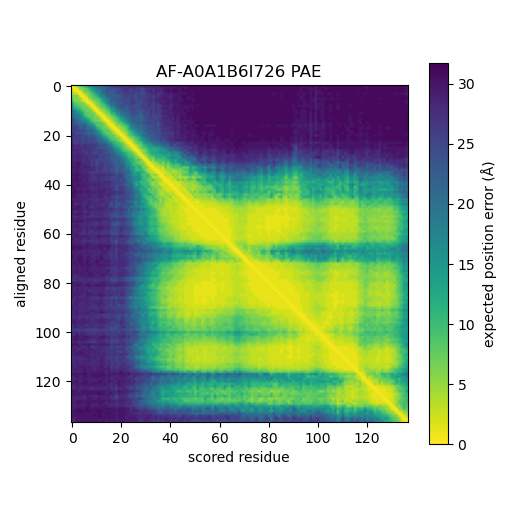 -1.151 1.00 73.50 118 GLN A CA 1
ATOM 872 C C . GLN A 1 118 ? 14.209 13.535 0.001 1.00 73.50 118 GLN A C 1
ATOM 874 O O . GLN A 1 118 ? 13.293 14.005 0.669 1.00 73.50 118 GLN A O 1
ATOM 879 N N . GLY A 1 119 ? 15.460 13.984 0.144 1.00 69.12 119 GLY A N 1
ATOM 880 C CA . GLY A 1 119 ? 15.811 15.241 0.822 1.00 69.12 119 GLY A CA 1
ATOM 881 C C . GLY A 1 119 ? 16.037 15.175 2.345 1.00 69.12 119 GLY A C 1
ATOM 882 O O . GLY A 1 119 ? 15.884 14.136 2.982 1.00 69.12 119 GLY A O 1
ATOM 883 N N . PRO A 1 120 ? 16.433 16.297 2.980 1.00 69.12 120 PRO A N 1
ATOM 884 C CA . PRO A 1 120 ? 16.834 16.312 4.392 1.00 69.12 120 PRO A CA 1
ATOM 885 C C . PRO A 1 120 ? 15.702 15.942 5.365 1.00 69.12 120 PRO A C 1
ATOM 887 O O . PRO A 1 120 ? 15.981 15.475 6.468 1.00 69.12 120 PRO A O 1
ATOM 890 N N . MET A 1 121 ? 14.434 16.102 4.964 1.00 77.50 121 MET A N 1
ATOM 891 C CA . MET A 1 121 ? 13.268 15.775 5.794 1.00 77.50 121 MET A CA 1
ATOM 892 C C . MET A 1 121 ? 12.945 14.272 5.822 1.00 77.50 121 MET A C 1
ATOM 894 O O . MET A 1 121 ? 12.285 13.812 6.750 1.00 77.50 121 MET A O 1
ATOM 898 N N . THR A 1 122 ? 13.447 13.488 4.861 1.00 79.31 122 THR A N 1
ATOM 899 C CA . THR A 1 122 ? 13.254 12.029 4.810 1.00 79.31 122 THR A CA 1
ATOM 900 C C . THR A 1 122 ? 14.426 11.255 5.409 1.00 79.31 122 THR A C 1
ATOM 902 O O . THR A 1 122 ? 14.421 10.029 5.375 1.00 79.31 122 THR A O 1
ATOM 905 N N . LYS A 1 123 ? 15.418 11.928 6.015 1.00 79.62 123 LYS A N 1
ATOM 906 C CA . LYS A 1 123 ? 16.618 11.277 6.569 1.00 79.62 123 LYS A CA 1
ATOM 907 C C . LYS A 1 123 ? 16.287 10.135 7.539 1.00 79.62 123 LYS A C 1
ATOM 909 O O . LYS A 1 123 ? 16.853 9.056 7.411 1.00 79.62 123 LYS A O 1
ATOM 914 N N . ALA A 1 124 ? 15.337 10.344 8.451 1.00 80.88 124 ALA A N 1
ATOM 915 C CA . ALA A 1 124 ? 14.898 9.307 9.387 1.00 80.88 124 ALA A CA 1
ATOM 916 C C . ALA A 1 124 ? 14.212 8.118 8.684 1.00 80.88 124 ALA A C 1
ATOM 918 O O . ALA A 1 124 ? 14.361 6.978 9.114 1.00 80.88 124 ALA A O 1
ATOM 919 N N . LEU A 1 125 ? 13.488 8.370 7.585 1.00 79.44 125 LEU A N 1
ATOM 920 C CA . LEU A 1 125 ? 12.884 7.314 6.766 1.00 79.44 125 LEU A CA 1
ATOM 921 C C . LEU A 1 125 ? 13.958 6.519 6.024 1.00 79.44 125 LEU A C 1
ATOM 923 O O . LEU A 1 125 ? 13.905 5.296 6.017 1.00 79.44 125 LEU A O 1
ATOM 927 N N . ASN A 1 126 ? 14.952 7.201 5.451 1.00 81.19 126 ASN A N 1
ATOM 928 C CA . ASN A 1 126 ? 16.086 6.556 4.795 1.00 81.19 126 ASN A CA 1
ATOM 929 C C . ASN A 1 126 ? 16.861 5.661 5.777 1.00 81.19 126 ASN A C 1
ATOM 931 O O . ASN A 1 126 ? 17.109 4.495 5.490 1.00 81.19 126 ASN A O 1
ATOM 935 N N . GLU A 1 127 ? 17.166 6.160 6.979 1.00 83.25 127 GLU A N 1
ATOM 936 C CA . GLU A 1 127 ? 17.807 5.358 8.031 1.00 83.25 127 GLU A CA 1
ATOM 937 C C . GLU A 1 127 ? 16.969 4.128 8.418 1.00 83.25 127 GLU A C 1
ATOM 939 O O . GLU A 1 127 ? 17.521 3.044 8.607 1.00 83.25 127 GLU A O 1
ATOM 944 N N . LEU A 1 128 ? 15.641 4.268 8.491 1.00 81.88 128 LEU A N 1
ATOM 945 C CA . LEU A 1 128 ? 14.739 3.155 8.783 1.00 81.88 128 LEU A CA 1
ATOM 946 C C . LEU A 1 128 ? 14.696 2.116 7.658 1.00 81.88 128 LEU A C 1
ATOM 948 O O . LEU A 1 128 ? 14.636 0.935 7.965 1.00 81.88 128 LEU A O 1
ATOM 952 N N . VAL A 1 129 ? 14.722 2.534 6.390 1.00 82.19 129 VAL A N 1
ATOM 953 C CA . VAL A 1 129 ? 14.733 1.634 5.223 1.00 82.19 129 VAL A CA 1
ATOM 954 C C . VAL A 1 129 ? 16.048 0.861 5.135 1.00 82.19 129 VAL A C 1
ATOM 956 O O . VAL A 1 129 ? 16.039 -0.333 4.856 1.00 82.19 129 VAL A O 1
ATOM 959 N N . LEU A 1 130 ? 17.174 1.512 5.434 1.00 82.88 130 LEU A N 1
ATOM 960 C CA . LEU A 1 130 ? 18.491 0.874 5.412 1.00 82.88 130 LEU A CA 1
ATOM 961 C C . LEU A 1 130 ? 18.686 -0.123 6.562 1.00 82.88 130 LEU A C 1
ATOM 963 O O . LEU A 1 130 ? 19.410 -1.102 6.402 1.00 82.88 130 LEU A O 1
ATOM 967 N N . LYS A 1 131 ? 18.044 0.101 7.715 1.00 77.06 131 LYS A N 1
ATOM 968 C CA . LYS A 1 131 ? 18.204 -0.732 8.916 1.00 77.06 131 LYS A CA 1
ATOM 969 C C . LYS A 1 131 ? 17.864 -2.223 8.705 1.00 77.06 131 LYS A C 1
ATOM 971 O O . LYS A 1 131 ? 18.726 -3.034 9.016 1.00 77.06 131 LYS A O 1
ATOM 976 N N . PRO A 1 132 ? 16.690 -2.622 8.176 1.00 65.25 132 PRO A N 1
ATOM 977 C CA . PRO A 1 132 ? 16.402 -4.024 7.880 1.00 65.25 132 PRO A CA 1
ATOM 978 C C . PRO A 1 132 ? 17.260 -4.581 6.732 1.00 65.25 132 PRO A C 1
ATOM 980 O O . PRO A 1 132 ? 17.528 -5.776 6.723 1.00 65.25 132 PRO A O 1
ATOM 983 N N . SER A 1 133 ? 17.734 -3.739 5.804 1.00 58.03 133 SER A N 1
ATOM 984 C CA . SER A 1 133 ? 18.617 -4.155 4.698 1.00 58.03 133 SER A CA 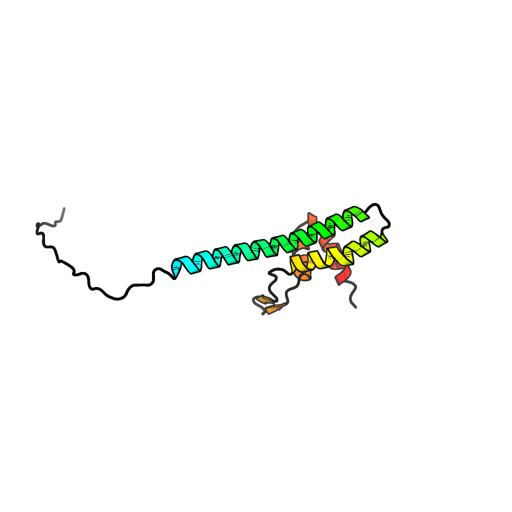1
ATOM 985 C C . SER A 1 133 ? 20.061 -4.453 5.133 1.00 58.03 133 SER A C 1
ATOM 987 O O . SER A 1 133 ? 20.798 -5.106 4.399 1.00 58.03 133 SER A O 1
ATOM 989 N N . LEU A 1 134 ? 20.482 -3.973 6.309 1.00 56.62 134 LEU A N 1
ATOM 990 C CA . LEU A 1 134 ? 21.812 -4.205 6.893 1.00 56.62 134 LEU A CA 1
ATOM 991 C C . LEU A 1 134 ? 21.895 -5.490 7.739 1.00 56.62 134 LEU A C 1
ATOM 993 O O . LEU A 1 134 ? 23.001 -5.913 8.063 1.00 56.62 134 LEU A O 1
ATOM 997 N N . ASP A 1 135 ? 20.757 -6.110 8.070 1.00 45.72 135 ASP A N 1
ATOM 998 C CA . ASP A 1 135 ? 20.650 -7.311 8.921 1.00 45.72 135 ASP A CA 1
ATOM 999 C C . ASP A 1 135 ? 20.443 -8.622 8.121 1.00 45.72 135 ASP A C 1
ATOM 1001 O O . ASP A 1 135 ? 19.994 -9.634 8.662 1.00 45.72 135 ASP A O 1
ATOM 1005 N N . THR A 1 136 ? 20.785 -8.645 6.830 1.00 41.31 136 THR A N 1
ATOM 1006 C CA . THR A 1 136 ? 20.899 -9.892 6.047 1.00 41.31 136 THR A CA 1
ATOM 1007 C C . THR A 1 136 ? 22.359 -10.369 6.004 1.00 41.31 136 THR A C 1
ATOM 1009 O O . THR A 1 136 ? 23.209 -9.573 5.602 1.00 41.31 136 THR A O 1
ATOM 1012 N N . PRO A 1 137 ? 22.668 -11.616 6.424 1.00 45.78 137 PRO A N 1
ATOM 1013 C CA . PRO A 1 137 ? 24.024 -12.176 6.389 1.00 45.78 137 PRO A CA 1
ATOM 1014 C C . PRO A 1 137 ? 24.565 -12.372 4.968 1.00 45.78 137 PRO A C 1
ATOM 1016 O O . PRO A 1 137 ? 23.751 -12.595 4.041 1.00 45.78 137 PRO A O 1
#

Foldseek 3Di:
DDDDDDDDDDDDDDDDDDDDDDDDDDPPVVVVVVVVVVVVVVVVVVVLVVLVVQLVVLVVCLVVCVPDDPVVNVVSCVVRNVVSVQVNLCVVWDQWDQDPVGTDGDGSLVVQCVVLPPDPVSVVSNVVSVVVVVPDD

Sequence (137 aa):
MTPPNSPQSSVTHKPSYQVKTGPTLNETTITEDMEASFSQERLRHSAKTELVDVVSAAATKLISQVSGPTELVSSVALSALCPALYSLLSDGLKPSLDTPFGDINNSVWQVVEASAQQGPMTKALNELVLKPSLDTP

Radius of gyration: 32.32 Å; Cα contacts (8 Å, |Δi|>4): 60; chains: 1; bounding box: 47×64×93 Å

Organism: NCBI:txid320908

Mean predicted aligned error: 15.4 Å

Nearest PDB structures (foldseek):
  4afl-assembly1_C  TM=6.485E-01  e=3.282E+00  Homo sapiens
  2zqm-assembly1_A  TM=4.408E-01  e=6.211E+00  Thermococcus sp. JCM 11816

InterPro domains:
  IPR004012 RUN domain [PS50826] (72-137)
  IPR037213 RUN domain superfamily [G3DSA:1.20.58.900] (43-135)
  IPR047343 AP-4 complex accessory subunit RUSC1/2 [PTHR15591] (5-129)

Solvent-accessible surface area (backbone atoms only — not comparable to full-atom values): 8494 Å² total; per-residue (Å²): 135,88,84,88,85,87,85,88,82,88,82,91,79,87,81,88,79,78,88,76,89,75,78,89,77,75,91,55,62,72,62,52,56,54,52,50,51,51,50,50,51,52,52,52,50,51,55,53,48,51,43,50,50,50,36,51,51,31,49,53,55,33,60,74,30,62,87,51,60,68,70,57,32,53,50,42,38,64,73,41,33,48,56,30,50,50,53,50,57,48,60,89,56,56,66,53,45,87,46,102,90,47,77,39,82,48,51,60,65,58,54,51,55,60,62,24,67,62,54,85,88,23,48,68,51,35,53,58,59,48,52,70,68,69,73,65,134

pLDDT: mean 75.36, std 20.51, range [33.53, 97.44]

Secondary structure (DSSP, 8-state):
--------------------------TTHHHHHHHHHHHHHHHHHHHHHHHHHHHHHHHHHHHHHTTS-HHHHHHHIIIIIHHHHHHHHHTT--SEEEETTEEEE--HHHHHHHHHTSSGGGHHHHHHHHHHHTS--